Protein AF-A0AAP0W353-F1 (afdb_monomer_lite)

Foldseek 3Di:
DDPDDDDDDLDDAPPPQADPLLVLLLVCVLVVDDLVQSCVVVVHDSVVSVVSPVVSCVSNVHDDPVVSNVCCVVRVPDDPPDPDDPPDPPDD

Structure (mmCIF, N/CA/C/O backbone):
data_AF-A0AAP0W353-F1
#
_entry.id   AF-A0AAP0W353-F1
#
loop_
_atom_site.group_PDB
_atom_site.id
_atom_site.type_symbol
_atom_site.label_atom_id
_atom_site.label_alt_id
_atom_site.label_comp_id
_atom_site.label_asym_id
_atom_site.label_entity_id
_atom_site.label_seq_id
_atom_site.pdbx_PDB_ins_code
_atom_site.Cartn_x
_atom_site.Cartn_y
_atom_site.Cartn_z
_atom_site.occupancy
_atom_site.B_iso_or_equiv
_atom_site.auth_seq_id
_atom_site.auth_comp_id
_atom_site.auth_asym_id
_atom_site.auth_atom_id
_atom_site.pdbx_PDB_model_num
ATOM 1 N N . MET A 1 1 ? -1.902 -32.167 1.301 1.00 33.56 1 MET A N 1
ATOM 2 C CA . MET A 1 1 ? -2.627 -31.077 0.607 1.00 33.56 1 MET A CA 1
ATOM 3 C C . MET A 1 1 ? -1.609 -30.184 -0.083 1.00 33.56 1 MET A C 1
ATOM 5 O O . MET A 1 1 ? -0.645 -29.780 0.552 1.00 33.56 1 MET A O 1
ATOM 9 N N . ALA A 1 2 ? -1.757 -30.002 -1.395 1.00 34.09 2 ALA A N 1
ATOM 10 C CA . ALA A 1 2 ? -0.716 -29.495 -2.283 1.00 34.09 2 ALA A CA 1
ATOM 11 C C . ALA A 1 2 ? -0.345 -28.025 -2.023 1.00 34.09 2 ALA A C 1
ATOM 13 O O . ALA A 1 2 ? -1.199 -27.145 -1.926 1.00 34.09 2 ALA A O 1
ATOM 14 N N . ILE A 1 3 ? 0.960 -27.777 -1.966 1.00 37.31 3 ILE A N 1
ATOM 15 C CA . ILE A 1 3 ? 1.582 -26.458 -1.891 1.00 37.31 3 ILE A CA 1
ATOM 16 C C . ILE A 1 3 ? 1.449 -25.837 -3.289 1.00 37.31 3 ILE A C 1
ATOM 18 O O . ILE A 1 3 ? 2.164 -26.219 -4.215 1.00 37.31 3 ILE A O 1
ATOM 22 N N . ASN A 1 4 ? 0.460 -24.959 -3.488 1.00 40.19 4 ASN A N 1
ATOM 23 C CA . ASN A 1 4 ? 0.142 -24.453 -4.822 1.00 40.19 4 ASN A CA 1
ATOM 24 C C . ASN A 1 4 ? 1.251 -23.520 -5.348 1.00 40.19 4 ASN A C 1
ATOM 26 O O . ASN A 1 4 ? 1.593 -22.497 -4.750 1.00 40.19 4 ASN A O 1
ATOM 30 N N . LYS A 1 5 ? 1.805 -23.919 -6.490 1.00 51.41 5 LYS A N 1
ATOM 31 C CA . LYS A 1 5 ? 2.972 -23.385 -7.192 1.00 51.41 5 LYS A CA 1
ATOM 32 C C . LYS A 1 5 ? 2.582 -22.107 -7.942 1.00 51.41 5 LYS A C 1
ATOM 34 O O . LYS A 1 5 ? 2.109 -22.173 -9.072 1.00 51.41 5 LYS A O 1
ATOM 39 N N . ILE A 1 6 ? 2.776 -20.931 -7.341 1.00 52.12 6 ILE A N 1
ATOM 40 C CA . ILE A 1 6 ? 2.465 -19.653 -8.008 1.00 52.12 6 ILE A CA 1
ATOM 41 C C . ILE A 1 6 ? 3.661 -19.209 -8.859 1.00 52.12 6 ILE A C 1
ATOM 43 O O . ILE A 1 6 ? 4.473 -18.380 -8.458 1.00 52.12 6 ILE A O 1
ATOM 47 N N . ASN A 1 7 ? 3.766 -19.780 -10.057 1.00 52.47 7 ASN A N 1
ATOM 48 C CA . ASN A 1 7 ? 4.470 -19.141 -11.164 1.00 52.47 7 ASN A CA 1
ATOM 49 C C . ASN A 1 7 ? 3.621 -17.948 -11.636 1.00 52.47 7 ASN A C 1
ATOM 51 O O . ASN A 1 7 ? 2.599 -18.152 -12.288 1.00 52.47 7 ASN A O 1
ATOM 55 N N . LYS A 1 8 ? 4.024 -16.707 -11.348 1.00 46.50 8 LYS A N 1
ATOM 56 C CA . LYS A 1 8 ? 3.521 -15.541 -12.091 1.00 46.50 8 LYS A CA 1
ATOM 57 C C . LYS A 1 8 ? 4.687 -14.695 -12.583 1.00 46.50 8 LYS A C 1
ATOM 59 O O . LYS A 1 8 ? 5.430 -14.116 -11.801 1.00 46.50 8 LYS A O 1
ATOM 64 N N . LYS A 1 9 ? 4.838 -14.687 -13.910 1.00 43.78 9 LYS A N 1
ATOM 65 C CA . LYS A 1 9 ? 5.768 -13.855 -14.680 1.00 43.78 9 LYS A CA 1
ATOM 66 C C . LYS A 1 9 ? 5.554 -12.369 -14.327 1.00 43.78 9 LYS A C 1
ATOM 68 O O . LYS A 1 9 ? 4.396 -11.956 -14.249 1.00 43.78 9 LYS A O 1
ATOM 73 N N . PRO A 1 10 ? 6.611 -11.550 -14.182 1.00 44.34 10 PRO A N 1
ATOM 74 C CA . PRO A 1 10 ? 6.515 -10.153 -13.741 1.00 44.34 10 PRO A CA 1
ATOM 75 C C . PRO A 1 10 ? 6.048 -9.179 -14.848 1.00 44.34 10 PRO A C 1
ATOM 77 O O . PRO A 1 10 ? 6.543 -8.061 -14.927 1.00 44.34 10 PRO A O 1
ATOM 80 N N . GLY A 1 11 ? 5.127 -9.589 -15.730 1.00 46.31 11 GLY A N 1
ATOM 81 C CA . GLY A 1 11 ? 4.890 -8.901 -17.010 1.00 46.31 11 GLY A CA 1
ATOM 82 C C . GLY A 1 11 ? 3.440 -8.693 -17.451 1.00 46.31 11 GLY A C 1
ATOM 83 O O . GLY A 1 11 ? 3.231 -8.442 -18.629 1.00 46.31 11 GLY A O 1
ATOM 84 N N . LEU A 1 12 ? 2.432 -8.808 -16.581 1.00 45.53 12 LEU A N 1
ATOM 85 C CA . LEU A 1 12 ? 1.028 -8.633 -16.986 1.00 45.53 12 LEU A CA 1
ATOM 86 C C . LEU A 1 12 ? 0.317 -7.628 -16.077 1.00 45.53 12 LEU A C 1
ATOM 88 O O . LEU A 1 12 ? -0.004 -7.934 -14.932 1.00 45.53 12 LEU A O 1
ATOM 92 N N . ILE A 1 13 ? 0.149 -6.425 -16.630 1.00 49.31 13 ILE A N 1
ATOM 93 C CA . ILE A 1 13 ? -0.801 -5.351 -16.310 1.00 49.31 13 ILE A CA 1
ATOM 94 C C . ILE A 1 13 ? -1.390 -5.427 -14.889 1.00 49.31 13 ILE A C 1
ATOM 96 O O . ILE A 1 13 ? -2.338 -6.155 -14.602 1.00 49.31 13 ILE A O 1
ATOM 100 N N . ALA A 1 14 ? -0.827 -4.605 -14.003 1.00 52.91 14 ALA A N 1
ATOM 101 C CA . ALA A 1 14 ? -1.180 -4.392 -12.595 1.00 52.91 14 ALA A CA 1
ATOM 102 C C . ALA A 1 14 ? -2.681 -4.206 -12.277 1.00 52.91 14 ALA A C 1
ATOM 104 O O . ALA A 1 14 ? -3.086 -4.308 -11.114 1.00 52.91 14 ALA A O 1
ATOM 105 N N . GLY A 1 15 ? -3.491 -3.893 -13.291 1.00 51.16 15 GLY A N 1
ATOM 106 C CA . GLY A 1 15 ? -4.891 -3.498 -13.170 1.00 51.16 15 GLY A CA 1
ATOM 107 C C . GLY A 1 15 ? -5.815 -4.585 -12.626 1.00 51.16 15 GLY A C 1
ATOM 108 O O . GLY A 1 15 ? -6.691 -4.261 -11.828 1.00 51.16 15 GLY A O 1
ATOM 109 N N . ASP A 1 16 ? -5.590 -5.855 -12.961 1.00 57.62 16 ASP A N 1
ATOM 110 C CA . ASP A 1 16 ? -6.604 -6.902 -12.748 1.00 57.62 16 ASP A CA 1
ATOM 111 C C . ASP A 1 16 ? -6.349 -7.831 -11.551 1.00 57.62 16 ASP A C 1
ATOM 113 O O . ASP A 1 16 ? -7.254 -8.525 -11.096 1.00 57.62 16 ASP A O 1
ATOM 117 N N . PHE A 1 17 ? -5.139 -7.845 -10.981 1.00 72.81 17 PHE A N 1
ATOM 118 C CA . PHE A 1 17 ? -4.799 -8.793 -9.903 1.00 72.81 17 PHE A CA 1
ATOM 119 C C . PHE A 1 17 ? -4.828 -8.198 -8.490 1.00 72.81 17 PHE A C 1
ATOM 121 O O . PHE A 1 17 ? -4.870 -8.945 -7.505 1.00 72.81 17 PHE A O 1
ATOM 128 N N . LEU A 1 18 ? -4.793 -6.870 -8.374 1.00 80.88 18 LEU A N 1
ATOM 129 C CA . LEU A 1 18 ? -4.834 -6.169 -7.093 1.00 80.88 18 LEU A CA 1
ATOM 130 C C . LEU A 1 18 ? -6.265 -5.768 -6.745 1.00 80.88 18 LEU A C 1
ATOM 132 O O . LEU A 1 18 ? -6.985 -5.176 -7.549 1.00 80.88 18 LEU A O 1
ATOM 136 N N . THR A 1 19 ? -6.654 -6.045 -5.507 1.00 85.44 19 THR A N 1
ATOM 137 C CA . THR A 1 19 ? -7.928 -5.584 -4.947 1.00 85.44 19 THR A CA 1
ATOM 138 C C . THR A 1 19 ? -7.914 -4.066 -4.775 1.00 85.44 19 THR A C 1
ATOM 140 O O . THR A 1 19 ? -6.854 -3.450 -4.647 1.00 85.44 19 THR A O 1
ATOM 143 N N . SER A 1 20 ? -9.093 -3.446 -4.706 1.00 82.94 20 SER A N 1
ATOM 144 C CA . SER A 1 20 ? -9.220 -1.995 -4.509 1.00 82.9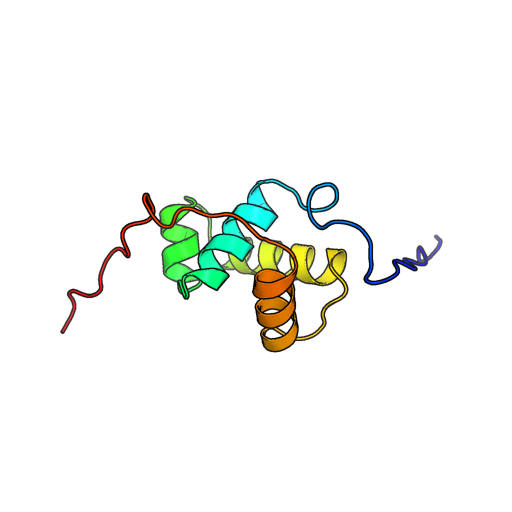4 20 SER A CA 1
ATOM 145 C C . SER A 1 20 ? -8.496 -1.504 -3.249 1.00 82.94 20 SER A C 1
ATOM 147 O O . SER A 1 20 ? -7.845 -0.464 -3.288 1.00 82.94 20 SER A O 1
ATOM 149 N N . ARG A 1 21 ? -8.533 -2.279 -2.154 1.00 84.38 21 ARG A N 1
ATOM 150 C CA . ARG A 1 21 ? -7.837 -1.944 -0.897 1.00 84.38 21 ARG A CA 1
ATOM 151 C C . ARG A 1 21 ? -6.317 -2.035 -1.017 1.00 84.38 21 ARG A C 1
ATOM 153 O O . ARG A 1 21 ? -5.617 -1.161 -0.522 1.00 84.38 21 ARG A O 1
ATOM 160 N N . GLU A 1 22 ? -5.800 -3.051 -1.705 1.00 86.38 22 GLU A N 1
ATOM 161 C CA . GLU A 1 22 ? -4.362 -3.150 -1.982 1.00 86.38 22 GLU A CA 1
ATOM 162 C C . GLU A 1 22 ? -3.898 -1.973 -2.839 1.00 86.38 22 GLU A C 1
ATOM 164 O O . GLU A 1 22 ? -2.904 -1.342 -2.501 1.00 86.38 22 GLU A O 1
ATOM 169 N N . LYS A 1 23 ? -4.649 -1.621 -3.890 1.00 85.38 23 LYS A N 1
ATOM 170 C CA . LYS A 1 23 ? -4.355 -0.443 -4.716 1.00 85.38 23 LYS A CA 1
ATOM 171 C C . LYS A 1 23 ? -4.316 0.827 -3.871 1.00 85.38 23 LYS A C 1
ATOM 173 O O . LYS A 1 23 ? -3.322 1.531 -3.934 1.00 85.38 23 LYS A O 1
ATOM 178 N N . GLN A 1 24 ? -5.329 1.082 -3.041 1.00 86.50 24 GLN A N 1
ATOM 179 C CA . GLN A 1 24 ? -5.355 2.249 -2.150 1.00 86.50 24 GLN A CA 1
ATOM 180 C C . GLN A 1 24 ? -4.097 2.339 -1.276 1.00 86.50 24 GLN A C 1
ATOM 182 O O . GLN A 1 24 ? -3.440 3.372 -1.273 1.00 86.50 24 GLN A O 1
ATOM 187 N N . VAL A 1 25 ? -3.703 1.244 -0.617 1.00 88.50 25 VAL A N 1
ATOM 188 C CA . VAL A 1 25 ? -2.487 1.217 0.215 1.00 88.50 25 VAL A CA 1
ATOM 189 C C . VAL A 1 25 ? -1.226 1.488 -0.610 1.00 88.50 25 VAL A C 1
ATOM 191 O O . VAL A 1 25 ? -0.364 2.249 -0.183 1.00 88.50 25 VAL A O 1
ATOM 194 N N . LEU A 1 26 ? -1.101 0.891 -1.798 1.00 86.31 26 LEU A N 1
ATOM 195 C CA . LEU A 1 26 ? 0.050 1.117 -2.677 1.00 86.31 26 LEU A CA 1
ATOM 196 C C . LEU A 1 26 ? 0.124 2.556 -3.201 1.00 86.31 26 LEU A C 1
ATOM 198 O O . LEU A 1 26 ? 1.213 3.105 -3.331 1.00 86.31 26 LEU A O 1
ATOM 202 N N . LEU A 1 27 ? -1.025 3.164 -3.488 1.00 84.69 27 LEU A N 1
ATOM 203 C CA . LEU A 1 27 ? -1.111 4.556 -3.912 1.00 84.69 27 LEU A CA 1
ATOM 204 C C . LEU A 1 27 ? -0.715 5.502 -2.784 1.00 84.69 27 LEU A C 1
ATOM 206 O O . LEU A 1 27 ? 0.055 6.426 -3.019 1.00 84.69 27 LEU A O 1
ATOM 210 N N . SER A 1 28 ? -1.155 5.231 -1.556 1.00 85.94 28 SER A N 1
ATOM 211 C CA . SER A 1 28 ? -0.722 6.010 -0.400 1.00 85.94 28 SER A CA 1
ATOM 212 C C . SER A 1 28 ? 0.786 5.880 -0.132 1.00 85.94 28 SER A C 1
ATOM 214 O O . SER A 1 28 ? 1.423 6.838 0.289 1.00 85.94 28 SER A O 1
ATOM 216 N N . LEU A 1 29 ? 1.393 4.727 -0.439 1.00 84.75 29 LEU A N 1
ATOM 217 C CA . LEU A 1 29 ? 2.852 4.565 -0.370 1.00 84.75 29 LEU A CA 1
ATOM 218 C C . LEU A 1 29 ? 3.596 5.382 -1.439 1.00 84.75 29 LEU A C 1
ATOM 220 O O . LEU A 1 29 ? 4.702 5.845 -1.175 1.00 84.75 29 LEU A O 1
ATOM 224 N N . LEU A 1 30 ? 3.016 5.576 -2.630 1.00 83.44 30 LEU A N 1
ATOM 225 C CA . LEU A 1 30 ? 3.610 6.418 -3.679 1.00 83.44 30 LEU A CA 1
ATOM 226 C C . LEU A 1 30 ? 3.665 7.897 -3.293 1.00 83.44 30 LEU A C 1
ATOM 228 O O . LEU A 1 30 ? 4.591 8.587 -3.701 1.00 83.44 30 LEU A O 1
ATOM 232 N N . ILE A 1 31 ? 2.689 8.369 -2.519 1.00 81.38 31 ILE A N 1
ATOM 233 C CA . ILE A 1 31 ? 2.660 9.741 -1.990 1.00 81.38 31 ILE A CA 1
ATOM 234 C C . ILE A 1 31 ? 3.422 9.882 -0.664 1.00 81.38 31 ILE A C 1
ATOM 236 O O . ILE A 1 31 ? 3.308 10.910 0.001 1.00 81.38 31 ILE A O 1
ATOM 240 N N . GLU A 1 32 ? 4.205 8.857 -0.309 1.00 83.19 32 GLU A N 1
ATOM 241 C CA . GLU A 1 32 ? 5.080 8.807 0.866 1.00 83.19 32 GLU A CA 1
ATOM 242 C C . GLU A 1 32 ? 4.346 8.891 2.213 1.00 83.19 32 GLU A C 1
ATOM 244 O O . GLU A 1 32 ? 4.932 9.294 3.213 1.00 83.19 32 GLU A O 1
ATOM 249 N N . MET A 1 33 ? 3.082 8.454 2.275 1.00 85.00 33 MET A N 1
ATOM 250 C CA . MET A 1 33 ? 2.372 8.361 3.553 1.00 85.00 33 MET A CA 1
ATOM 251 C C . MET A 1 33 ? 2.946 7.249 4.433 1.00 85.00 33 MET A C 1
ATOM 253 O O . MET A 1 33 ? 3.245 6.131 3.992 1.00 85.00 33 MET A O 1
ATOM 257 N N . THR A 1 34 ? 3.014 7.534 5.725 1.00 88.00 34 THR A N 1
ATOM 258 C CA . THR A 1 34 ? 3.320 6.567 6.772 1.00 88.00 34 THR A CA 1
ATOM 259 C C . THR A 1 34 ? 2.167 5.581 6.956 1.00 88.00 34 THR A C 1
ATOM 261 O O . THR A 1 34 ? 1.001 5.869 6.697 1.00 88.00 34 THR A O 1
ATOM 264 N N . GLN A 1 35 ? 2.457 4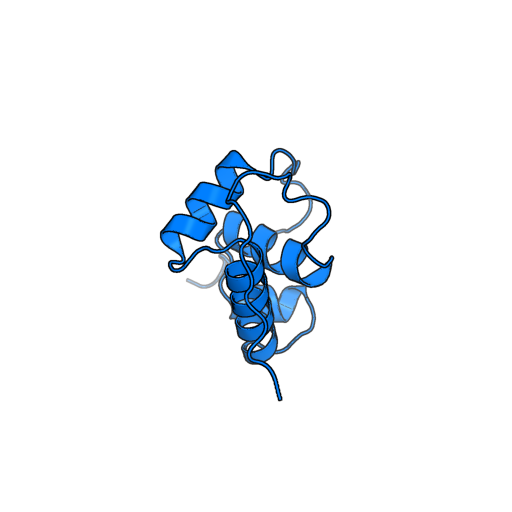.389 7.481 1.00 88.12 35 GLN A N 1
ATOM 265 C CA . GLN A 1 35 ? 1.413 3.385 7.737 1.00 88.12 35 GLN A CA 1
ATOM 266 C C . GLN A 1 35 ? 0.335 3.869 8.725 1.00 88.12 35 GLN A C 1
ATOM 268 O O . GLN A 1 35 ? -0.780 3.352 8.688 1.00 88.12 35 GLN A O 1
ATOM 273 N N . ALA A 1 36 ? 0.662 4.835 9.590 1.00 88.44 36 ALA A N 1
ATOM 274 C CA . ALA A 1 36 ? -0.274 5.463 10.518 1.00 88.44 36 ALA A CA 1
ATOM 275 C C . ALA A 1 36 ? -1.243 6.409 9.795 1.00 88.44 36 ALA A C 1
ATOM 277 O O . ALA A 1 36 ? -2.452 6.311 9.997 1.00 88.44 36 ALA A O 1
ATOM 278 N N . GLU A 1 37 ? -0.741 7.251 8.891 1.00 87.31 37 GLU A N 1
ATOM 279 C CA . GLU A 1 37 ? -1.590 8.122 8.071 1.00 87.31 37 GLU A CA 1
ATOM 280 C C . GLU A 1 37 ? -2.477 7.294 7.141 1.00 87.31 37 GLU A C 1
ATOM 282 O O . GLU 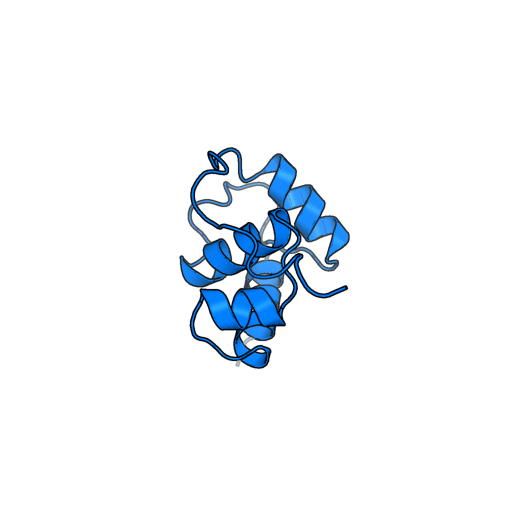A 1 37 ? -3.676 7.527 7.070 1.00 87.31 37 GLU A O 1
ATOM 287 N N . ILE A 1 38 ? -1.930 6.250 6.506 1.00 89.56 38 ILE A N 1
ATOM 288 C CA . ILE A 1 38 ? -2.707 5.331 5.656 1.00 89.56 38 ILE A CA 1
ATOM 289 C C . ILE A 1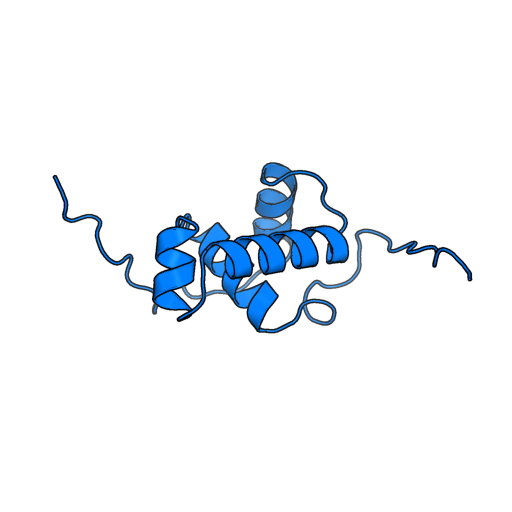 38 ? -3.835 4.672 6.454 1.00 89.56 38 ILE A C 1
ATOM 291 O O . ILE A 1 38 ? -4.959 4.554 5.968 1.00 89.56 38 ILE A O 1
ATOM 295 N N . ALA A 1 39 ? -3.534 4.229 7.675 1.00 89.44 39 ALA A N 1
ATOM 296 C CA . ALA A 1 39 ? -4.511 3.642 8.582 1.00 89.44 39 ALA A CA 1
ATOM 297 C C . ALA A 1 39 ? -5.640 4.634 8.902 1.00 89.44 39 ALA A C 1
ATOM 299 O O . ALA A 1 39 ? -6.811 4.280 8.766 1.00 89.44 39 ALA A O 1
ATOM 300 N N . SER A 1 40 ? -5.282 5.877 9.237 1.00 89.12 40 SER A N 1
ATOM 301 C CA . SER A 1 40 ? -6.231 6.958 9.515 1.00 89.12 40 SER A CA 1
ATOM 302 C C . SER A 1 40 ? -7.106 7.277 8.297 1.00 89.12 40 SER A C 1
ATOM 304 O O . SER A 1 40 ? -8.331 7.209 8.373 1.00 89.12 40 SER A O 1
ATOM 306 N N . THR A 1 41 ? -6.494 7.504 7.132 1.00 86.06 41 THR A N 1
ATOM 307 C CA . THR A 1 41 ? -7.192 7.851 5.886 1.00 86.06 41 THR A CA 1
ATOM 308 C C . THR A 1 41 ? -8.112 6.739 5.386 1.00 86.06 41 THR A C 1
ATOM 310 O O . THR A 1 41 ? -9.183 7.015 4.854 1.00 86.06 41 THR A O 1
ATOM 313 N N . LEU A 1 42 ? -7.719 5.472 5.537 1.00 86.12 42 LEU A N 1
ATOM 314 C CA . LEU A 1 42 ? -8.525 4.335 5.083 1.00 86.12 42 LEU A CA 1
ATOM 315 C C . LEU A 1 42 ? -9.503 3.812 6.147 1.00 86.12 42 LEU A C 1
ATOM 317 O O . LEU A 1 42 ? -10.294 2.918 5.825 1.00 86.12 42 LEU A O 1
ATOM 321 N N . GLY A 1 43 ? -9.450 4.338 7.377 1.00 88.50 43 GLY A N 1
ATOM 322 C CA . GLY A 1 43 ? -10.273 3.898 8.506 1.00 88.50 43 GLY A CA 1
ATOM 323 C C . GLY A 1 43 ? -9.977 2.462 8.952 1.00 88.50 43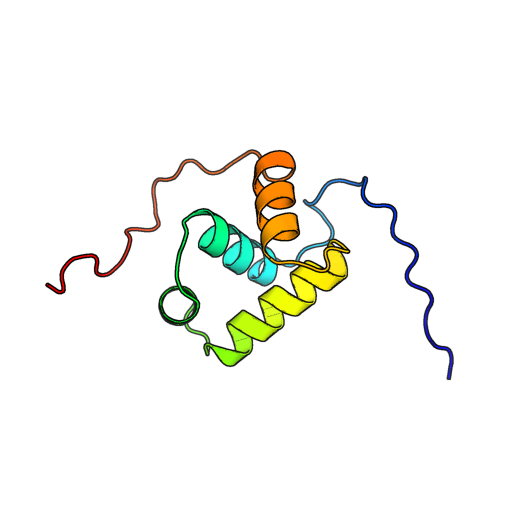 GLY A C 1
ATOM 324 O O . GLY A 1 43 ? -10.888 1.729 9.333 1.00 88.50 43 GLY A O 1
ATOM 325 N N . ILE A 1 44 ? -8.722 2.016 8.845 1.00 90.69 44 ILE A N 1
ATOM 326 C CA . ILE A 1 44 ? -8.292 0.648 9.183 1.00 90.69 44 ILE A CA 1
ATOM 327 C C . ILE A 1 44 ? -7.109 0.666 10.145 1.00 90.69 44 ILE A C 1
ATOM 329 O O . ILE A 1 44 ? -6.441 1.675 10.314 1.00 90.69 44 ILE A O 1
ATOM 333 N N . THR A 1 45 ? -6.792 -0.471 10.766 1.00 92.62 45 THR A N 1
ATOM 334 C CA . THR A 1 45 ? -5.627 -0.541 11.661 1.00 92.62 45 THR A CA 1
ATOM 335 C C . THR A 1 45 ? -4.306 -0.564 10.888 1.00 92.62 45 THR A C 1
ATOM 337 O O . THR A 1 45 ? -4.222 -1.119 9.790 1.00 92.62 45 THR A O 1
ATOM 340 N N . ILE A 1 46 ? -3.230 -0.078 11.514 1.00 92.00 46 ILE A N 1
ATOM 341 C CA . ILE A 1 46 ? -1.852 -0.168 10.991 1.00 92.00 46 ILE A CA 1
ATOM 342 C C . ILE A 1 46 ? -1.474 -1.625 10.659 1.00 92.00 46 ILE A C 1
ATOM 344 O O . ILE A 1 46 ? -0.831 -1.902 9.645 1.00 92.00 46 ILE A O 1
ATOM 348 N N . LYS A 1 47 ? -1.926 -2.591 11.475 1.00 91.62 47 LYS A N 1
ATOM 349 C CA . LYS A 1 47 ? -1.715 -4.029 11.223 1.00 91.62 47 LYS A CA 1
ATOM 350 C C . LYS A 1 47 ? -2.379 -4.469 9.915 1.00 91.62 47 LYS A C 1
ATOM 352 O O . LYS A 1 47 ? -1.779 -5.209 9.135 1.00 91.62 47 LYS A O 1
ATOM 357 N N . THR A 1 48 ? -3.589 -3.978 9.652 1.00 91.50 48 THR A N 1
ATOM 358 C CA . THR A 1 48 ? -4.331 -4.239 8.414 1.00 91.50 48 THR A CA 1
ATOM 359 C C . THR A 1 48 ? -3.636 -3.611 7.202 1.00 91.50 48 THR A C 1
ATOM 361 O O . THR A 1 48 ? -3.508 -4.274 6.174 1.00 91.50 48 THR A O 1
ATOM 364 N N . VAL A 1 49 ? -3.093 -2.392 7.329 1.00 91.56 49 VAL A N 1
ATOM 365 C CA . VAL A 1 49 ? -2.275 -1.747 6.280 1.00 91.56 49 VAL A CA 1
ATOM 366 C C . VAL A 1 49 ? -1.062 -2.610 5.923 1.00 91.56 49 VAL A C 1
ATOM 368 O O . VAL A 1 49 ? -0.834 -2.908 4.749 1.00 91.56 49 VAL A O 1
ATOM 371 N N . SER A 1 50 ? -0.320 -3.080 6.929 1.00 90.25 50 SER A N 1
ATOM 372 C CA . SER A 1 50 ? 0.834 -3.967 6.733 1.00 90.25 50 SER A CA 1
ATOM 373 C C . SER A 1 50 ? 0.442 -5.286 6.052 1.00 90.25 50 SER A C 1
ATOM 375 O O . SER A 1 50 ? 1.116 -5.743 5.123 1.00 90.25 50 SER A O 1
ATOM 377 N N . CYS A 1 51 ? -0.702 -5.865 6.435 1.00 92.19 51 CYS A N 1
ATOM 378 C CA . CYS A 1 51 ? -1.253 -7.059 5.795 1.00 92.19 51 CYS A CA 1
ATOM 379 C C . CYS A 1 51 ? -1.576 -6.820 4.310 1.00 92.19 51 CYS A C 1
ATOM 381 O O . CYS A 1 51 ? -1.129 -7.583 3.450 1.00 92.19 51 CYS A O 1
ATOM 383 N N . HIS A 1 52 ? -2.277 -5.730 3.982 1.00 90.50 52 HIS A N 1
ATOM 384 C CA . HIS A 1 52 ? -2.577 -5.363 2.596 1.00 90.50 52 HIS A CA 1
ATOM 385 C C . HIS A 1 52 ? -1.309 -5.109 1.779 1.00 90.50 52 HIS A C 1
ATOM 387 O O . HIS A 1 52 ? -1.198 -5.629 0.670 1.00 90.50 52 HIS A O 1
ATOM 393 N N . LYS A 1 53 ? -0.317 -4.403 2.337 1.00 89.25 53 LYS A N 1
ATOM 394 C CA . LYS A 1 53 ? 0.992 -4.203 1.698 1.00 89.25 53 LYS A CA 1
ATOM 395 C C . LYS A 1 53 ? 1.666 -5.542 1.398 1.00 89.25 53 LYS A C 1
ATOM 397 O O . LYS A 1 53 ? 2.134 -5.760 0.284 1.00 89.25 53 LYS A O 1
ATOM 402 N N . ARG A 1 54 ? 1.699 -6.468 2.360 1.00 89.38 54 ARG A N 1
ATOM 403 C CA . ARG A 1 54 ? 2.306 -7.798 2.182 1.00 89.38 54 ARG A CA 1
ATOM 404 C C . ARG A 1 54 ? 1.588 -8.627 1.122 1.00 89.38 54 ARG A C 1
ATOM 406 O O . ARG A 1 54 ? 2.246 -9.261 0.298 1.00 89.38 54 ARG A O 1
ATOM 413 N N . ASN A 1 55 ? 0.260 -8.604 1.117 1.00 88.81 55 ASN A N 1
ATOM 414 C CA . ASN A 1 55 ? -0.539 -9.314 0.122 1.00 88.81 55 ASN A CA 1
ATOM 415 C C . ASN A 1 55 ? -0.338 -8.727 -1.278 1.00 88.81 55 ASN A C 1
ATOM 417 O O . ASN A 1 55 ? -0.101 -9.483 -2.219 1.00 88.81 55 ASN A O 1
ATOM 421 N N . ALA A 1 56 ? -0.309 -7.399 -1.396 1.00 86.88 56 ALA A N 1
ATOM 422 C CA . ALA A 1 56 ? 0.032 -6.707 -2.631 1.00 86.88 56 ALA A CA 1
ATOM 423 C C . ALA A 1 56 ? 1.433 -7.091 -3.132 1.00 86.88 56 ALA A C 1
ATOM 425 O O . ALA A 1 56 ? 1.577 -7.518 -4.274 1.00 86.88 56 ALA A O 1
ATOM 426 N N . MET A 1 57 ? 2.455 -7.035 -2.270 1.00 86.00 57 MET A N 1
ATOM 427 C CA . MET A 1 57 ? 3.826 -7.432 -2.620 1.00 86.00 57 MET A CA 1
ATOM 428 C C . MET A 1 57 ? 3.897 -8.883 -3.103 1.00 86.00 57 MET A C 1
ATOM 430 O O . MET A 1 57 ? 4.521 -9.162 -4.124 1.00 86.00 57 MET A O 1
ATOM 434 N N . ARG A 1 58 ? 3.199 -9.801 -2.423 1.00 85.69 58 ARG A N 1
ATOM 435 C CA . ARG A 1 58 ? 3.118 -11.212 -2.822 1.00 85.69 58 ARG A CA 1
ATOM 436 C C . ARG A 1 58 ? 2.430 -11.394 -4.176 1.00 85.69 58 ARG A C 1
ATOM 438 O O . ARG A 1 58 ? 2.862 -12.241 -4.951 1.00 85.69 58 ARG A O 1
ATOM 445 N N . LYS A 1 59 ? 1.377 -10.623 -4.463 1.00 83.75 59 LYS A N 1
ATOM 446 C CA . LYS A 1 59 ? 0.657 -10.664 -5.747 1.00 83.75 59 LYS A CA 1
ATOM 447 C C . LYS A 1 59 ? 1.483 -10.102 -6.901 1.00 83.75 59 LYS A C 1
ATOM 449 O O . LYS A 1 59 ? 1.420 -10.646 -7.998 1.00 83.75 59 LYS A O 1
ATOM 454 N N . ILE A 1 60 ? 2.257 -9.049 -6.641 1.00 81.19 60 ILE A N 1
ATOM 455 C CA . ILE A 1 60 ? 3.165 -8.422 -7.611 1.00 81.19 60 ILE A CA 1
ATOM 456 C C . ILE A 1 60 ? 4.441 -9.267 -7.793 1.00 81.19 60 ILE A C 1
ATOM 458 O O . ILE A 1 60 ? 5.056 -9.247 -8.854 1.00 81.19 60 ILE A O 1
ATOM 462 N N . GLY A 1 61 ? 4.831 -10.037 -6.774 1.00 83.50 61 GLY A N 1
ATOM 463 C CA . GLY A 1 61 ? 6.054 -10.840 -6.778 1.00 83.50 61 GLY A CA 1
ATOM 464 C C . GLY A 1 61 ? 7.309 -10.056 -6.382 1.00 83.50 61 GLY A C 1
ATOM 465 O O . GLY A 1 61 ? 8.421 -10.496 -6.667 1.00 83.50 61 GLY A O 1
ATOM 466 N N . VAL A 1 62 ? 7.154 -8.907 -5.720 1.00 83.81 62 VAL A N 1
ATOM 467 C CA . VAL A 1 62 ? 8.277 -8.114 -5.194 1.00 83.81 62 VAL A CA 1
ATOM 468 C C . VAL A 1 62 ? 8.623 -8.547 -3.776 1.00 83.81 62 VAL A C 1
ATOM 470 O O . VAL A 1 62 ? 7.744 -8.864 -2.974 1.00 83.81 62 VAL A O 1
ATOM 473 N N . LYS A 1 63 ? 9.919 -8.549 -3.456 1.00 81.31 63 LYS A N 1
ATOM 474 C CA . LYS A 1 63 ? 10.415 -8.935 -2.126 1.00 81.31 63 LYS A CA 1
ATOM 475 C C . LYS A 1 63 ? 10.695 -7.726 -1.239 1.00 81.31 63 LYS A C 1
ATOM 477 O O . LYS A 1 63 ? 10.574 -7.821 -0.022 1.00 81.31 63 LYS A O 1
ATOM 482 N N . ASN A 1 64 ? 11.019 -6.590 -1.858 1.00 84.56 64 ASN A N 1
ATOM 483 C CA . ASN A 1 64 ? 11.500 -5.405 -1.156 1.00 84.56 64 ASN A CA 1
ATOM 484 C C . ASN A 1 64 ? 10.583 -4.203 -1.393 1.00 84.56 64 ASN A C 1
ATOM 486 O O . ASN A 1 64 ? 10.077 -4.006 -2.498 1.00 84.56 64 ASN A O 1
ATOM 490 N N . THR A 1 65 ? 10.465 -3.334 -0.384 1.00 82.19 65 THR A N 1
ATOM 491 C CA . THR A 1 65 ? 9.737 -2.059 -0.506 1.00 82.19 65 THR A CA 1
ATOM 492 C C . THR A 1 65 ? 10.321 -1.191 -1.629 1.00 82.19 65 THR A C 1
ATOM 494 O O . THR A 1 65 ? 9.570 -0.632 -2.412 1.00 82.19 65 THR A O 1
ATOM 497 N N . VAL A 1 66 ? 11.646 -1.156 -1.805 1.00 84.50 66 VAL A N 1
ATOM 498 C CA . VAL A 1 66 ? 12.283 -0.405 -2.908 1.00 84.50 66 VAL A CA 1
ATOM 499 C C . VAL A 1 66 ? 11.833 -0.916 -4.283 1.00 84.50 66 VAL A C 1
ATOM 501 O O . VAL A 1 66 ? 11.500 -0.133 -5.170 1.00 84.50 66 VAL A O 1
ATOM 504 N N . GLN A 1 67 ? 11.769 -2.241 -4.456 1.00 83.88 67 GLN A N 1
ATOM 505 C CA . GLN A 1 67 ? 11.271 -2.847 -5.693 1.00 83.88 67 GLN A CA 1
ATOM 506 C C . GLN A 1 67 ? 9.786 -2.556 -5.902 1.00 83.88 67 GLN A C 1
ATOM 508 O O . GLN A 1 67 ? 9.379 -2.315 -7.033 1.00 83.88 67 GLN A O 1
ATOM 513 N N . LEU A 1 68 ? 8.996 -2.545 -4.825 1.00 83.62 68 LEU A N 1
ATOM 514 C CA . LEU A 1 68 ? 7.592 -2.155 -4.870 1.00 83.62 68 LEU A CA 1
ATOM 515 C C . LEU A 1 68 ? 7.441 -0.710 -5.364 1.00 83.62 68 LEU A C 1
ATOM 517 O O . LEU A 1 68 ? 6.698 -0.487 -6.309 1.00 83.62 68 LEU A O 1
ATOM 521 N N . HIS A 1 69 ? 8.179 0.247 -4.793 1.00 84.12 69 HIS A N 1
ATOM 522 C CA . HIS A 1 69 ? 8.142 1.650 -5.225 1.00 84.12 69 HIS A CA 1
ATOM 523 C C . HIS A 1 69 ? 8.540 1.798 -6.696 1.00 84.12 69 HIS A C 1
ATOM 525 O O . HIS A 1 69 ? 7.802 2.397 -7.475 1.00 84.12 69 HIS A O 1
ATOM 531 N N . LYS A 1 70 ? 9.653 1.177 -7.111 1.00 83.81 70 LYS A N 1
ATOM 532 C CA . LYS A 1 70 ? 10.085 1.189 -8.517 1.00 83.81 70 LYS A CA 1
ATOM 533 C C . LYS A 1 70 ? 9.021 0.596 -9.441 1.00 83.81 70 LYS A C 1
ATOM 535 O O . LYS A 1 70 ? 8.749 1.143 -10.505 1.00 83.81 70 LYS A O 1
ATOM 540 N N . TRP A 1 71 ? 8.409 -0.514 -9.035 1.00 83.81 71 TRP A N 1
ATOM 541 C CA . TRP A 1 71 ? 7.356 -1.156 -9.809 1.00 83.81 71 TRP A CA 1
ATOM 542 C C . TRP A 1 71 ? 6.117 -0.267 -9.930 1.00 83.81 71 TRP A C 1
ATOM 544 O O . TRP A 1 71 ? 5.558 -0.176 -11.020 1.00 83.81 71 TRP A O 1
ATOM 554 N N . LEU A 1 72 ? 5.719 0.415 -8.853 1.00 82.06 72 LEU A N 1
ATOM 555 C CA . LEU A 1 72 ? 4.563 1.309 -8.828 1.00 82.06 72 LEU A CA 1
ATOM 556 C C . LEU A 1 72 ? 4.738 2.511 -9.759 1.00 82.06 72 LEU A C 1
ATOM 558 O O . LEU A 1 72 ? 3.835 2.793 -10.538 1.00 82.06 72 LEU A O 1
ATOM 562 N N . VAL A 1 73 ? 5.910 3.152 -9.740 1.00 80.81 73 VAL A N 1
ATOM 563 C CA . VAL A 1 73 ? 6.234 4.279 -10.634 1.00 80.81 73 VAL A CA 1
ATOM 564 C C . VAL A 1 73 ? 6.146 3.873 -12.110 1.00 80.81 73 VAL A C 1
ATOM 566 O O . VAL A 1 73 ? 5.688 4.652 -12.938 1.00 80.81 73 VAL A O 1
ATOM 569 N N . VAL A 1 74 ? 6.548 2.643 -12.444 1.00 80.44 74 VAL A N 1
ATOM 570 C CA . VAL A 1 74 ? 6.554 2.138 -13.828 1.00 80.44 74 VAL A CA 1
ATOM 571 C C . VAL A 1 74 ? 5.183 1.605 -14.274 1.00 80.44 74 VAL A C 1
ATOM 573 O O . VAL A 1 74 ? 4.809 1.784 -15.428 1.00 80.44 74 VAL A O 1
ATOM 576 N N . ASN A 1 75 ? 4.435 0.928 -13.392 1.00 76.00 75 ASN A N 1
ATOM 577 C CA . ASN A 1 75 ? 3.240 0.151 -13.765 1.00 76.00 75 ASN A CA 1
ATOM 578 C C . ASN A 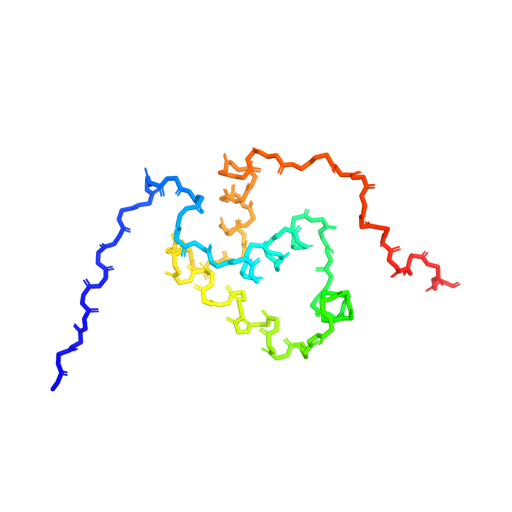1 75 ? 1.903 0.797 -13.390 1.00 76.00 75 ASN A C 1
ATOM 580 O O . ASN A 1 75 ? 0.873 0.347 -13.888 1.00 76.00 75 ASN A O 1
ATOM 584 N N . MET A 1 76 ? 1.886 1.823 -12.535 1.00 70.75 76 MET A N 1
ATOM 585 C CA . MET A 1 76 ? 0.670 2.573 -12.198 1.00 70.75 76 MET A CA 1
ATOM 586 C C . MET A 1 76 ? 0.719 3.984 -12.810 1.00 70.75 76 MET A C 1
ATOM 588 O O . MET A 1 76 ? 0.773 4.969 -12.071 1.00 70.75 76 MET A O 1
ATOM 592 N N . PRO A 1 77 ? 0.689 4.137 -14.154 1.00 62.06 77 PRO A N 1
ATOM 593 C CA . PRO A 1 77 ? 0.506 5.442 -14.760 1.00 62.06 77 PRO A CA 1
ATOM 594 C C . PRO A 1 77 ? -0.965 5.830 -14.615 1.00 62.06 77 PRO A C 1
ATOM 596 O O . PRO A 1 77 ? -1.809 5.403 -15.402 1.00 62.06 77 PRO A O 1
ATOM 599 N N . LYS A 1 78 ? -1.260 6.583 -13.554 1.00 55.41 78 LYS A N 1
ATOM 600 C CA . LYS A 1 78 ? -2.342 7.572 -13.404 1.00 55.41 78 LYS A CA 1
ATOM 601 C C . LYS A 1 78 ? -2.587 7.764 -11.916 1.00 55.41 78 LYS A C 1
ATOM 603 O O . LYS A 1 78 ? -3.156 6.887 -11.284 1.00 55.41 78 LYS A O 1
ATOM 608 N N . ILE A 1 79 ? -2.245 8.942 -11.409 1.00 53.56 79 ILE A N 1
ATOM 609 C CA . ILE A 1 79 ? -3.115 9.691 -10.504 1.00 53.56 79 ILE A CA 1
ATOM 610 C C . ILE A 1 79 ? -2.799 11.166 -10.705 1.00 53.56 79 ILE A C 1
ATOM 612 O O . ILE A 1 79 ? -1.678 11.620 -10.490 1.00 53.56 79 ILE A O 1
ATOM 616 N N . SER A 1 80 ? -3.813 11.910 -11.139 1.00 44.59 80 SER A N 1
ATOM 617 C CA . SER A 1 80 ? -3.913 13.329 -10.830 1.00 44.59 80 SER A CA 1
ATOM 618 C C . SER A 1 80 ? -3.883 13.444 -9.309 1.00 44.59 80 SER A C 1
ATOM 620 O O . SER A 1 80 ? -4.873 13.140 -8.648 1.00 44.59 80 SER A O 1
ATOM 622 N N . LEU A 1 81 ? -2.722 13.804 -8.762 1.00 46.81 81 LEU A N 1
ATOM 623 C CA . LEU A 1 81 ? -2.471 14.069 -7.344 1.00 46.81 81 LEU A CA 1
ATOM 624 C C . LEU A 1 81 ? -3.323 15.259 -6.868 1.00 46.81 81 LEU A C 1
ATOM 626 O O . LEU A 1 81 ? -2.800 16.352 -6.682 1.00 46.81 81 LEU A O 1
ATOM 630 N N . LYS A 1 82 ? -4.646 15.098 -6.747 1.00 40.03 82 LYS A N 1
ATOM 631 C CA . LYS A 1 82 ? -5.540 16.221 -6.424 1.00 40.03 82 LYS A CA 1
ATOM 632 C C . LYS A 1 82 ? -6.527 15.979 -5.282 1.00 40.03 82 LYS A C 1
ATOM 634 O O . LYS A 1 82 ? -7.430 16.788 -5.122 1.00 40.03 82 LYS A O 1
ATOM 639 N N . THR A 1 83 ? -6.423 14.909 -4.486 1.00 46.72 83 THR A N 1
ATOM 640 C CA . THR A 1 83 ? -7.460 14.671 -3.446 1.00 46.72 83 THR A CA 1
ATOM 641 C C . THR A 1 83 ? -7.009 13.916 -2.192 1.00 46.72 83 THR A C 1
ATOM 643 O O . THR A 1 83 ? -7.849 13.425 -1.452 1.00 46.72 83 THR A O 1
ATOM 646 N N . ILE A 1 84 ? -5.713 13.807 -1.901 1.00 51.66 84 ILE A N 1
ATOM 647 C CA . ILE A 1 84 ? -5.291 13.344 -0.569 1.00 51.66 84 ILE A CA 1
ATOM 648 C C . ILE A 1 84 ? -4.375 14.421 -0.012 1.00 51.66 84 ILE A C 1
ATOM 650 O O . ILE A 1 84 ? -3.172 14.422 -0.262 1.00 51.66 84 ILE A O 1
ATOM 654 N N . GLU A 1 85 ? -4.990 15.405 0.640 1.00 50.53 85 GLU A N 1
ATOM 655 C CA . GLU A 1 85 ? -4.281 16.378 1.465 1.00 50.53 85 GLU A CA 1
ATOM 656 C C . GLU A 1 85 ? -3.458 15.587 2.484 1.00 50.53 85 GLU A C 1
ATOM 658 O O . GLU A 1 85 ? -4.002 14.705 3.149 1.00 50.53 85 GLU A O 1
ATOM 663 N N . ARG A 1 86 ? -2.142 15.834 2.552 1.00 51.00 86 ARG A N 1
ATOM 664 C CA . ARG A 1 86 ? -1.290 15.277 3.609 1.00 51.00 86 ARG A CA 1
ATOM 665 C C . ARG A 1 86 ? -1.841 15.809 4.936 1.00 51.00 86 ARG A C 1
ATOM 667 O O . ARG A 1 86 ? -1.700 17.008 5.169 1.00 51.00 86 ARG A O 1
ATOM 674 N N . PRO A 1 87 ? -2.488 14.995 5.786 1.00 48.22 87 PRO A N 1
ATOM 675 C CA . PRO A 1 87 ? -2.937 15.481 7.075 1.00 48.22 87 PRO A CA 1
ATOM 676 C C . PRO A 1 87 ? -1.706 15.570 7.981 1.00 48.22 87 PRO A C 1
ATOM 678 O O . PRO A 1 87 ? -1.182 14.539 8.392 1.00 48.22 87 PRO A O 1
ATOM 681 N N . GLY A 1 88 ? -1.254 16.789 8.284 1.00 50.06 88 GLY A N 1
ATOM 682 C CA . GLY A 1 88 ? -0.317 17.039 9.381 1.00 50.06 88 GLY A CA 1
ATOM 683 C C . GLY A 1 88 ? 1.168 17.128 9.018 1.00 50.06 88 GLY A C 1
ATOM 684 O O . GLY A 1 88 ? 1.985 16.482 9.666 1.00 50.06 88 GLY A O 1
ATOM 685 N N . LEU A 1 89 ? 1.546 18.007 8.079 1.00 46.66 89 LEU A N 1
ATOM 686 C CA . LEU A 1 89 ? 2.904 18.590 8.094 1.00 46.66 89 LEU A CA 1
ATOM 687 C C . LEU A 1 89 ? 2.969 19.845 8.998 1.00 46.66 89 LEU A C 1
ATOM 689 O O . LEU A 1 89 ? 3.855 20.680 8.857 1.00 46.66 89 LEU A O 1
ATOM 693 N N . ASP A 1 90 ? 2.043 19.964 9.949 1.00 40.94 90 ASP A N 1
ATOM 694 C CA . ASP A 1 90 ? 1.926 21.071 10.900 1.00 40.94 90 ASP A CA 1
ATOM 695 C C . ASP A 1 90 ? 2.053 20.521 12.331 1.00 40.94 90 ASP A C 1
ATOM 697 O O . ASP A 1 90 ? 1.142 20.570 13.152 1.00 40.94 90 ASP A O 1
ATOM 701 N N . SER A 1 91 ? 3.208 19.930 12.632 1.00 43.47 91 SER A N 1
ATOM 702 C CA . SER A 1 91 ? 3.631 19.688 14.014 1.00 43.47 91 SER A CA 1
ATOM 703 C C . SER A 1 91 ? 5.155 19.769 14.116 1.00 43.47 91 SER A C 1
ATOM 705 O O . SER A 1 91 ? 5.835 18.772 14.371 1.00 43.47 91 SER A O 1
ATOM 707 N N . CYS A 1 92 ? 5.678 20.967 13.847 1.00 39.34 92 CYS A N 1
ATOM 708 C CA . CYS A 1 92 ? 6.795 21.516 14.611 1.00 39.34 92 CYS A CA 1
ATOM 709 C C . CYS A 1 92 ? 6.218 22.456 15.668 1.00 39.34 92 CYS A C 1
ATOM 711 O O . CYS A 1 92 ? 5.241 23.163 15.331 1.00 39.34 92 CYS A O 1
#

Secondary structure (DSSP, 8-state):
---------S-S-TTTTS-HHHHHHHHHHHTT--HHHHHHHHTS-HHHHHHHHHHHHHHHT--SHHHHHHHHHHH-----S-S---TTS---

pLDDT: mean 72.19, std 18.97, range [33.56, 92.62]

Radius of gyration: 14.55 Å; chains: 1; bounding box: 23×53×32 Å

Sequence (92 aa):
MAINKINKKPGLIAGDFLTSREKQVLLSLLIEMTQAEIASTLGITIKTVSCHKRNAMRKIGVKNTVQLHKWLVVNMPKISLKTIERPGLDSC